Protein AF-A0A9P7DST4-F1 (afdb_monomer_lite)

Foldseek 3Di:
DDDDDPVPPDDDPPDDDPVRDDPPDDDDPQPQDDVVDDRLDDQWDQDPDDPDRIDGDVVSDDDDDDDDPVVVVPDPDDPDPPPDPVVVVVVVVVVD

Radius of gyration: 27.77 Å; chains: 1; bounding box: 70×27×78 Å

Sequence (96 aa):
MFFTAVCLSKASRRALTPKRGNKDFYKGTRQAFLPGGHRTGAPGKHVIRGASKYRLLDEKVRVFVAPSIEEIKKSEVCCIGVINSTFLTTFALLFS

pLDDT: mean 74.97, std 13.58, range [48.09, 91.25]

Organism: NCBI:txid116603

Structure (mmCIF, N/CA/C/O backbone):
data_AF-A0A9P7DST4-F1
#
_entry.id   AF-A0A9P7DST4-F1
#
loop_
_atom_site.group_PDB
_atom_site.id
_atom_site.type_symbol
_atom_site.label_atom_id
_atom_site.label_alt_id
_atom_site.label_comp_id
_atom_site.label_asym_id
_atom_site.label_entity_id
_atom_site.label_seq_id
_atom_site.pdbx_PDB_ins_code
_atom_site.Cartn_x
_atom_site.Cartn_y
_atom_site.Cartn_z
_atom_site.occupancy
_atom_site.B_iso_or_equiv
_atom_site.auth_seq_id
_atom_site.auth_comp_id
_atom_site.auth_asym_id
_atom_site.auth_atom_id
_atom_site.pdbx_PDB_model_num
ATOM 1 N N . MET A 1 1 ? 45.908 -3.732 11.371 1.00 52.72 1 MET A N 1
ATOM 2 C CA . MET A 1 1 ? 44.753 -4.342 10.671 1.00 52.72 1 MET A CA 1
ATOM 3 C C . MET A 1 1 ? 43.916 -5.074 11.703 1.00 52.72 1 MET A C 1
ATOM 5 O O . MET A 1 1 ? 44.466 -5.915 12.399 1.00 52.72 1 MET A O 1
ATOM 9 N N . PHE A 1 2 ? 42.637 -4.732 11.859 1.00 60.91 2 PHE A N 1
ATOM 10 C CA . PHE A 1 2 ? 41.752 -5.443 12.787 1.00 60.91 2 PHE A CA 1
ATOM 11 C C . PHE A 1 2 ? 41.215 -6.708 12.112 1.00 60.91 2 PHE A C 1
ATOM 13 O O . PHE A 1 2 ? 40.697 -6.642 10.997 1.00 60.91 2 PHE A O 1
ATOM 20 N N . PHE A 1 3 ? 41.369 -7.859 12.769 1.00 63.19 3 PHE A N 1
ATOM 21 C CA . PHE A 1 3 ? 40.851 -9.134 12.282 1.00 63.19 3 PHE A CA 1
ATOM 22 C C . PHE A 1 3 ? 39.323 -9.076 12.264 1.00 63.19 3 PHE A C 1
ATOM 24 O O . PHE A 1 3 ? 38.676 -8.996 13.307 1.00 63.19 3 PHE A O 1
ATOM 31 N N . THR A 1 4 ? 38.730 -9.102 11.072 1.00 69.50 4 THR A N 1
ATOM 32 C CA . THR A 1 4 ? 37.292 -9.332 10.952 1.00 69.50 4 THR A CA 1
ATOM 33 C C . THR A 1 4 ? 37.022 -10.764 11.404 1.00 69.50 4 THR A C 1
ATOM 35 O O . THR A 1 4 ? 37.669 -11.701 10.938 1.00 69.50 4 THR A O 1
ATOM 38 N N . ALA A 1 5 ? 36.102 -10.954 12.354 1.00 69.75 5 ALA A N 1
ATOM 39 C CA . ALA A 1 5 ? 35.695 -12.296 12.754 1.00 69.75 5 ALA A CA 1
ATOM 40 C C . ALA A 1 5 ? 35.260 -13.069 11.498 1.00 69.75 5 ALA A C 1
ATOM 42 O O . ALA A 1 5 ? 34.414 -12.579 10.747 1.00 69.75 5 ALA A O 1
ATOM 43 N N . VAL A 1 6 ? 35.822 -14.261 11.260 1.00 67.25 6 VAL A N 1
ATOM 44 C CA . VAL A 1 6 ? 35.599 -15.059 10.033 1.00 67.25 6 VAL A CA 1
ATOM 45 C C . VAL A 1 6 ? 34.103 -15.231 9.729 1.00 67.25 6 VAL A C 1
ATOM 47 O O . VAL A 1 6 ? 33.694 -15.194 8.569 1.00 67.25 6 VAL A O 1
ATOM 50 N N . CYS A 1 7 ? 33.261 -15.301 10.763 1.00 66.94 7 CYS A N 1
ATOM 51 C CA . CYS A 1 7 ? 31.802 -15.396 10.658 1.00 66.94 7 CYS A CA 1
ATOM 52 C C . CYS A 1 7 ? 31.113 -14.165 10.034 1.00 66.94 7 CYS A C 1
ATOM 54 O O . CYS A 1 7 ? 30.024 -14.299 9.481 1.00 66.94 7 CYS A O 1
ATOM 56 N N . LEU A 1 8 ? 31.723 -12.979 10.110 1.00 69.00 8 LEU A N 1
ATOM 57 C CA . LEU A 1 8 ? 31.215 -11.720 9.543 1.00 69.00 8 LEU A CA 1
ATOM 58 C C . LEU A 1 8 ? 31.867 -11.372 8.196 1.00 69.00 8 LEU A C 1
ATOM 60 O O . LEU A 1 8 ? 31.556 -10.340 7.610 1.00 69.00 8 LEU A O 1
ATOM 64 N N . SER A 1 9 ? 32.749 -12.235 7.683 1.00 77.56 9 SER A N 1
ATOM 65 C CA . SER A 1 9 ? 33.428 -12.035 6.395 1.00 77.56 9 SER A CA 1
ATOM 66 C C . SER A 1 9 ? 32.507 -12.203 5.178 1.00 77.56 9 SER A C 1
ATOM 68 O O . SER A 1 9 ? 32.892 -11.875 4.056 1.00 77.56 9 SER A O 1
ATOM 70 N N . LYS A 1 10 ? 31.298 -12.746 5.378 1.00 85.12 10 LYS A N 1
ATOM 71 C CA . LYS A 1 10 ? 30.332 -13.065 4.320 1.00 85.12 10 LYS A CA 1
ATOM 72 C C . LYS A 1 10 ? 29.002 -12.354 4.541 1.00 85.12 10 LYS A C 1
ATOM 74 O O . LYS A 1 10 ? 28.663 -11.930 5.643 1.00 85.12 10 LYS A O 1
ATOM 79 N N . ALA A 1 11 ? 28.221 -12.272 3.467 1.00 84.44 11 ALA A N 1
AT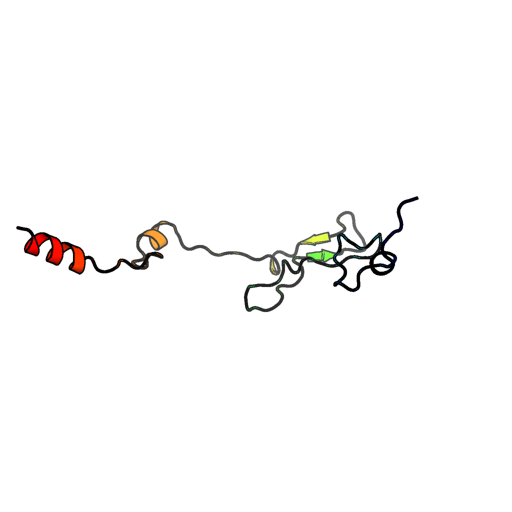OM 80 C CA . ALA A 1 11 ? 26.869 -11.741 3.518 1.00 84.44 11 ALA A CA 1
ATOM 81 C C . ALA A 1 11 ? 25.976 -12.567 4.462 1.00 84.44 11 ALA A C 1
ATOM 83 O O . ALA A 1 11 ? 26.050 -13.796 4.519 1.00 84.44 11 ALA A O 1
ATOM 84 N N . SER A 1 12 ? 25.104 -11.876 5.196 1.00 85.69 12 SER A N 1
ATOM 85 C CA . SER A 1 12 ? 24.154 -12.507 6.112 1.00 85.69 12 SER A CA 1
ATOM 86 C C . SER A 1 12 ? 23.175 -13.420 5.368 1.00 85.69 12 SER A C 1
ATOM 88 O O . SER A 1 12 ? 22.643 -13.047 4.327 1.00 85.69 12 SER A O 1
ATOM 90 N N . ARG A 1 13 ? 22.849 -14.574 5.966 1.00 86.12 13 ARG A N 1
ATOM 91 C CA . ARG A 1 13 ? 21.781 -15.477 5.491 1.00 86.12 13 ARG A CA 1
ATOM 92 C C . ARG A 1 13 ? 20.367 -15.042 5.903 1.00 86.12 13 ARG A C 1
ATOM 94 O O . ARG A 1 13 ? 19.400 -15.738 5.610 1.00 86.12 13 ARG A O 1
ATOM 101 N N . ARG A 1 14 ? 20.216 -13.914 6.609 1.00 86.75 14 ARG A N 1
ATOM 102 C CA . ARG A 1 14 ? 18.893 -13.346 6.925 1.00 86.75 14 ARG A CA 1
ATOM 103 C C . ARG A 1 14 ? 18.179 -12.933 5.637 1.00 86.75 14 ARG A C 1
ATOM 105 O O . ARG A 1 14 ? 18.822 -12.528 4.675 1.00 86.75 14 ARG A O 1
ATOM 112 N N . ALA A 1 15 ? 16.846 -12.958 5.653 1.00 86.62 15 ALA A N 1
ATOM 113 C CA . ALA A 1 15 ? 16.043 -12.576 4.496 1.00 86.62 15 ALA A CA 1
ATOM 114 C C . ALA A 1 15 ? 16.453 -11.199 3.939 1.00 86.62 15 ALA A C 1
ATOM 116 O O . ALA A 1 15 ? 16.557 -10.212 4.679 1.00 86.62 15 ALA A O 1
ATOM 117 N N . LEU A 1 16 ? 16.667 -11.143 2.623 1.00 87.38 16 LEU A N 1
ATOM 118 C CA . LEU A 1 16 ? 17.056 -9.920 1.935 1.00 87.38 16 LEU A CA 1
ATOM 119 C C . LEU A 1 16 ? 15.872 -8.941 1.902 1.00 87.38 16 LEU A C 1
ATOM 121 O O . LEU A 1 16 ? 14.763 -9.273 1.464 1.00 87.38 16 LEU A O 1
ATOM 125 N N . THR A 1 17 ? 16.105 -7.734 2.411 1.00 88.00 17 THR A N 1
ATOM 126 C CA . THR A 1 17 ? 15.144 -6.624 2.404 1.00 88.00 17 THR A CA 1
ATOM 127 C C . THR A 1 17 ? 15.506 -5.654 1.280 1.00 88.00 17 THR A C 1
ATOM 129 O O . THR A 1 17 ? 16.671 -5.603 0.886 1.00 88.00 17 THR A O 1
ATOM 132 N N . PRO A 1 18 ? 14.561 -4.851 0.757 1.00 86.50 18 PRO A N 1
ATOM 133 C CA . PRO A 1 18 ? 14.863 -3.890 -0.311 1.00 86.50 18 PRO A CA 1
ATOM 134 C C . PRO A 1 18 ? 15.934 -2.859 0.085 1.00 86.50 18 PRO A C 1
ATOM 136 O O . PRO A 1 18 ? 16.566 -2.275 -0.778 1.00 86.50 18 PRO A O 1
ATOM 139 N N . LYS A 1 19 ? 16.183 -2.659 1.387 1.00 87.38 19 LYS A N 1
ATOM 140 C CA . LYS A 1 19 ? 17.256 -1.793 1.905 1.00 87.38 19 LYS A CA 1
ATOM 141 C C . LYS A 1 19 ? 18.641 -2.454 1.928 1.00 87.38 19 LYS A C 1
ATOM 143 O O . LYS A 1 19 ? 19.612 -1.796 2.272 1.00 87.38 19 LYS A O 1
ATOM 148 N N . ARG A 1 20 ? 18.723 -3.753 1.629 1.00 87.44 20 ARG A N 1
ATOM 149 C CA . ARG A 1 20 ? 19.960 -4.549 1.617 1.00 87.44 20 ARG A CA 1
ATOM 150 C C . ARG A 1 20 ? 20.357 -5.027 0.214 1.00 87.44 20 ARG A C 1
ATOM 152 O O . ARG A 1 20 ? 21.441 -5.575 0.069 1.00 87.44 20 ARG A O 1
ATOM 159 N N . GLY A 1 21 ? 19.486 -4.878 -0.785 1.00 86.94 21 GLY A N 1
ATOM 160 C CA . GLY A 1 21 ? 19.804 -5.149 -2.190 1.00 86.94 21 GLY A CA 1
ATOM 161 C C . GLY A 1 21 ? 20.250 -3.884 -2.927 1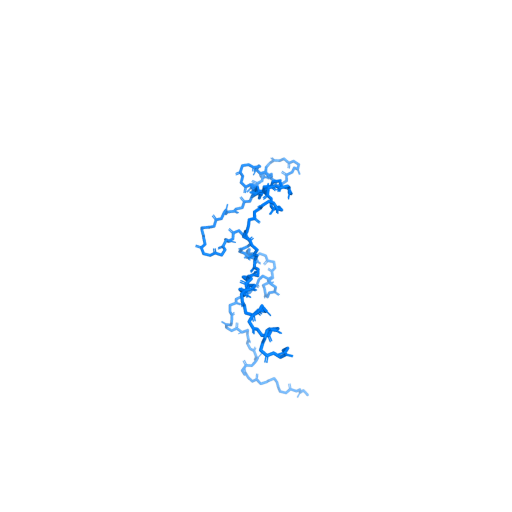.00 86.94 21 GLY A C 1
ATOM 162 O O . GLY A 1 21 ? 20.065 -2.778 -2.425 1.00 86.94 21 GLY A O 1
ATOM 163 N N . ASN A 1 22 ? 20.840 -4.054 -4.111 1.00 89.19 22 ASN A N 1
ATOM 164 C CA . ASN A 1 22 ? 21.250 -2.956 -4.991 1.00 89.19 22 ASN A CA 1
ATOM 165 C C . ASN A 1 22 ? 20.208 -2.733 -6.113 1.00 89.19 22 ASN A C 1
ATOM 167 O O . ASN A 1 22 ? 19.082 -3.231 -6.018 1.00 89.19 22 ASN A O 1
ATOM 171 N N . LYS A 1 23 ? 20.570 -1.995 -7.175 1.00 86.81 23 LYS A N 1
ATOM 172 C CA . LYS A 1 23 ? 19.771 -1.851 -8.402 1.00 86.81 23 LYS A CA 1
ATOM 173 C C . LYS A 1 23 ? 19.237 -3.218 -8.868 1.00 86.81 23 LYS A C 1
ATOM 175 O O . LYS A 1 23 ? 19.888 -4.241 -8.682 1.00 86.81 23 LYS A O 1
ATOM 180 N N . ASP A 1 24 ? 18.011 -3.212 -9.386 1.00 85.38 24 ASP A N 1
ATOM 181 C CA . ASP A 1 24 ? 17.261 -4.385 -9.866 1.00 85.38 24 ASP A CA 1
ATOM 182 C C . ASP A 1 24 ? 16.743 -5.342 -8.777 1.00 85.38 24 ASP A C 1
ATOM 184 O O . ASP A 1 24 ? 15.928 -6.222 -9.060 1.00 85.38 24 ASP A O 1
ATOM 188 N N . PHE A 1 25 ? 17.083 -5.116 -7.502 1.00 90.12 25 PHE A N 1
ATOM 189 C CA . PHE A 1 25 ? 16.427 -5.787 -6.382 1.00 90.12 25 PHE A CA 1
ATOM 190 C C . PHE A 1 25 ? 15.254 -4.956 -5.843 1.00 90.12 25 PHE A C 1
ATOM 192 O O . PHE A 1 25 ? 15.388 -4.175 -4.898 1.00 90.12 25 PHE A O 1
ATOM 199 N N . TYR A 1 26 ? 14.067 -5.152 -6.421 1.00 85.75 26 TYR A N 1
ATOM 200 C CA . TYR A 1 26 ? 12.834 -4.533 -5.932 1.00 85.75 26 TYR A CA 1
ATOM 201 C C . TYR A 1 26 ? 11.938 -5.545 -5.211 1.00 85.75 26 TYR A C 1
ATOM 203 O O . TYR A 1 26 ? 11.529 -6.562 -5.769 1.00 85.75 26 TYR A O 1
ATOM 211 N N . LYS A 1 27 ? 11.577 -5.242 -3.960 1.00 85.94 27 LYS A N 1
ATOM 212 C CA . LYS A 1 27 ? 10.615 -6.025 -3.175 1.00 85.94 27 LYS A CA 1
ATOM 213 C C . LYS A 1 27 ? 9.631 -5.093 -2.480 1.00 85.94 27 LYS A C 1
ATOM 215 O O . LYS A 1 27 ? 10.033 -4.236 -1.698 1.00 85.94 27 LYS A O 1
ATOM 220 N N . GLY A 1 28 ? 8.339 -5.293 -2.736 1.00 82.62 28 GLY A N 1
ATOM 221 C CA . GLY A 1 28 ? 7.271 -4.506 -2.119 1.00 82.62 28 GLY A CA 1
ATOM 222 C C . GLY A 1 28 ? 7.133 -4.747 -0.610 1.00 82.62 28 GLY A C 1
ATOM 223 O O . GLY A 1 28 ? 7.413 -5.835 -0.103 1.00 82.62 28 GLY A O 1
ATOM 224 N N . THR A 1 29 ? 6.634 -3.742 0.108 1.00 79.56 29 THR A N 1
ATOM 225 C CA . THR A 1 29 ? 6.498 -3.703 1.579 1.00 79.56 29 THR A CA 1
ATOM 226 C C . THR A 1 29 ? 5.261 -4.418 2.122 1.00 79.56 29 THR A C 1
ATOM 228 O O . THR A 1 29 ? 4.954 -4.296 3.300 1.00 79.56 29 THR A O 1
ATOM 231 N N . ARG A 1 30 ? 4.531 -5.172 1.289 1.00 71.81 30 ARG A N 1
ATOM 232 C CA . ARG A 1 30 ? 3.265 -5.826 1.674 1.00 71.81 30 ARG A CA 1
ATOM 233 C C . ARG A 1 30 ? 2.187 -4.853 2.197 1.00 71.81 30 ARG A C 1
ATOM 235 O O . ARG A 1 30 ? 1.235 -5.305 2.814 1.00 71.81 30 ARG A O 1
ATOM 242 N N . GLN A 1 31 ? 2.256 -3.560 1.870 1.00 65.62 31 GLN A N 1
ATOM 243 C CA . GLN A 1 31 ? 1.250 -2.557 2.268 1.00 65.62 31 GLN A CA 1
ATOM 244 C C . GLN A 1 31 ? -0.184 -2.907 1.812 1.00 65.62 31 GLN A C 1
ATOM 246 O O . GLN A 1 31 ? -1.161 -2.493 2.423 1.00 65.62 31 GLN A O 1
ATOM 251 N N . ALA A 1 32 ? -0.315 -3.731 0.770 1.00 64.00 32 ALA A N 1
ATOM 252 C CA . ALA A 1 32 ? -1.590 -4.244 0.274 1.00 64.00 32 ALA A CA 1
ATOM 253 C C . ALA A 1 32 ? -2.155 -5.450 1.058 1.00 64.00 32 ALA A C 1
ATOM 255 O O . ALA A 1 32 ? -3.132 -6.050 0.611 1.00 64.00 32 ALA A O 1
ATOM 256 N N . PHE A 1 33 ? -1.567 -5.844 2.191 1.00 65.31 33 PHE A N 1
ATOM 257 C CA . PHE A 1 33 ? -2.142 -6.860 3.077 1.00 65.31 33 PHE A CA 1
ATOM 258 C C . PHE A 1 33 ? -3.049 -6.208 4.123 1.00 65.31 33 PHE A C 1
ATOM 260 O O . PHE A 1 33 ? -2.750 -5.131 4.632 1.00 65.31 33 PHE A O 1
ATOM 267 N N . LEU A 1 34 ? -4.176 -6.853 4.407 1.00 66.50 34 LEU A N 1
ATOM 268 C CA . LEU A 1 34 ? -5.023 -6.549 5.559 1.00 66.50 34 LEU A CA 1
ATOM 269 C C . LEU A 1 34 ? -4.642 -7.499 6.705 1.00 66.50 34 LEU A C 1
ATOM 271 O O . LEU A 1 34 ? -4.227 -8.630 6.423 1.00 66.50 34 LEU A O 1
ATOM 275 N N . PRO A 1 35 ? -4.765 -7.081 7.978 1.00 64.75 35 PRO A N 1
ATOM 276 C CA . PRO A 1 35 ? -4.616 -8.005 9.097 1.00 64.75 35 PRO A CA 1
ATOM 277 C C . PRO A 1 35 ? -5.655 -9.129 8.951 1.00 64.75 35 PRO A C 1
ATOM 279 O O . PRO A 1 35 ? -6.852 -8.869 8.915 1.00 64.75 35 PRO A O 1
ATOM 282 N N . GLY A 1 36 ? -5.184 -10.368 8.772 1.00 67.56 36 GLY 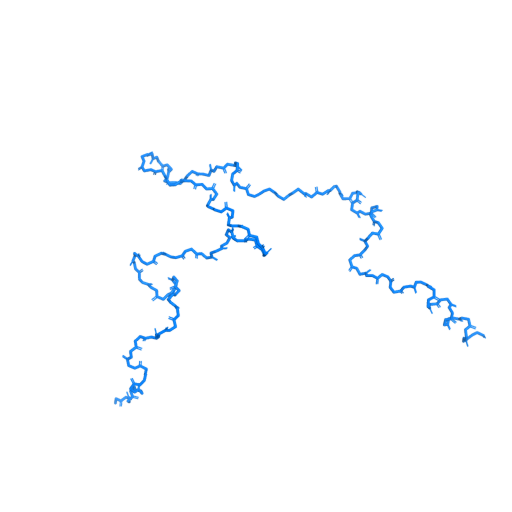A N 1
ATOM 283 C CA . GLY A 1 36 ? -6.028 -11.557 8.583 1.00 67.56 36 GLY A CA 1
ATOM 284 C C . GLY A 1 36 ? -6.618 -11.774 7.179 1.00 67.56 36 GLY A C 1
ATOM 285 O O . GLY A 1 36 ? -7.392 -12.709 7.012 1.00 67.56 36 GLY A O 1
ATOM 286 N N . GLY A 1 37 ? -6.280 -10.957 6.170 1.00 63.12 37 GLY A N 1
ATOM 287 C CA . GLY A 1 37 ? -7.017 -10.929 4.894 1.00 63.12 37 GLY A CA 1
ATOM 288 C C . GLY A 1 37 ? -6.209 -11.122 3.604 1.00 63.12 37 GLY A C 1
ATOM 289 O O . GLY A 1 37 ? -4.976 -11.195 3.586 1.00 63.12 37 GLY A O 1
ATOM 290 N N . HIS A 1 38 ? -6.945 -11.159 2.487 1.00 58.91 38 HIS A N 1
ATOM 291 C CA . HIS A 1 38 ? -6.411 -11.278 1.129 1.00 58.91 38 HIS A CA 1
ATOM 292 C C . HIS A 1 38 ? -5.613 -10.039 0.693 1.00 58.91 38 HIS A C 1
ATOM 294 O O . HIS A 1 38 ? -5.831 -8.914 1.149 1.00 58.91 38 HIS A O 1
ATOM 300 N N . ARG A 1 39 ? -4.672 -10.241 -0.238 1.00 64.69 39 ARG A N 1
ATOM 301 C CA . ARG A 1 39 ? -3.908 -9.147 -0.853 1.00 64.69 39 ARG A CA 1
ATOM 302 C C . ARG A 1 39 ? -4.865 -8.295 -1.683 1.00 64.69 39 ARG A C 1
ATOM 304 O O . ARG A 1 39 ? -5.360 -8.769 -2.696 1.00 64.69 39 ARG A O 1
ATOM 311 N N . THR A 1 40 ? -5.041 -7.024 -1.328 1.00 65.19 40 THR A N 1
ATOM 312 C CA . THR A 1 40 ? -5.819 -6.064 -2.142 1.00 65.19 40 THR A CA 1
ATOM 313 C C . THR A 1 40 ? -5.124 -5.742 -3.476 1.00 65.19 40 THR A C 1
ATOM 315 O O . THR A 1 40 ? -5.706 -5.137 -4.364 1.00 65.19 40 THR A O 1
ATOM 318 N N . GLY A 1 41 ? -3.878 -6.196 -3.655 1.00 74.56 41 GLY A N 1
ATOM 319 C CA . GLY A 1 41 ? -3.107 -5.981 -4.876 1.00 74.56 41 GLY A CA 1
ATOM 320 C C . GLY A 1 41 ? -2.609 -4.540 -5.010 1.00 74.56 41 GLY A C 1
ATOM 321 O O . GLY A 1 41 ? -2.681 -3.749 -4.073 1.00 74.56 41 GLY A O 1
ATOM 322 N N . ALA A 1 42 ? -2.022 -4.216 -6.161 1.00 83.06 42 ALA A N 1
ATOM 323 C CA . ALA A 1 42 ? -1.574 -2.858 -6.453 1.00 83.06 42 ALA A CA 1
ATOM 324 C C . ALA A 1 42 ? -2.772 -1.964 -6.850 1.00 83.06 42 ALA A C 1
ATOM 326 O O . ALA A 1 42 ? -3.633 -2.432 -7.600 1.00 83.06 42 ALA A O 1
ATOM 327 N N . PRO A 1 43 ? -2.803 -0.683 -6.432 1.00 86.12 43 PRO A N 1
ATOM 328 C CA . PRO A 1 43 ? -3.912 0.245 -6.702 1.00 86.12 43 PRO A CA 1
ATOM 329 C C . PRO A 1 43 ? -3.967 0.735 -8.159 1.00 86.12 43 PRO A C 1
ATOM 331 O O . PRO A 1 43 ? -4.805 1.549 -8.525 1.00 86.12 43 PRO A O 1
ATOM 334 N N . GLY A 1 44 ? -3.050 0.283 -9.009 1.00 88.12 44 GLY A N 1
ATOM 335 C CA . GLY A 1 44 ? -2.907 0.779 -10.366 1.00 88.12 44 GLY A CA 1
ATOM 336 C C . GLY A 1 44 ? -2.098 -0.151 -11.256 1.00 88.12 44 GLY A C 1
ATOM 337 O O . GLY A 1 44 ? -1.693 -1.250 -10.856 1.00 88.12 44 GLY A O 1
ATOM 338 N N . LYS A 1 45 ? -1.861 0.300 -12.486 1.00 89.25 45 LYS A N 1
ATOM 339 C CA . LYS A 1 45 ? -1.103 -0.434 -13.506 1.00 89.25 45 LYS A CA 1
ATOM 340 C C . LYS A 1 45 ? 0.037 0.423 -14.045 1.00 89.25 45 LYS A C 1
ATOM 342 O O . LYS A 1 45 ? -0.107 1.630 -14.234 1.00 89.25 45 LYS A O 1
ATOM 347 N N . HIS A 1 46 ? 1.165 -0.226 -14.315 1.00 89.94 46 HIS A N 1
ATOM 348 C CA . HIS A 1 46 ? 2.267 0.397 -15.037 1.00 89.94 46 HIS A CA 1
ATOM 349 C C . HIS A 1 46 ? 1.884 0.556 -16.512 1.00 89.94 46 HIS A C 1
ATOM 351 O O . HIS A 1 46 ? 1.377 -0.381 -17.130 1.00 89.94 46 HIS A O 1
ATOM 357 N N . VAL A 1 47 ? 2.105 1.746 -17.061 1.00 91.25 47 VAL A N 1
ATOM 358 C CA . VAL A 1 47 ? 1.771 2.094 -18.441 1.00 91.25 47 VAL A CA 1
ATOM 359 C C . VAL A 1 47 ? 3.066 2.197 -19.237 1.00 91.25 47 VAL A C 1
ATOM 361 O O . VAL A 1 47 ? 3.922 3.036 -18.962 1.00 91.25 47 VAL A O 1
ATOM 364 N N . ILE A 1 48 ? 3.197 1.330 -20.241 1.00 86.81 48 ILE A N 1
ATOM 365 C CA . ILE A 1 48 ? 4.417 1.197 -21.048 1.00 86.81 48 ILE A CA 1
ATOM 366 C C . ILE A 1 48 ? 4.570 2.397 -21.999 1.00 86.81 48 ILE A C 1
ATOM 368 O O . ILE A 1 48 ? 5.666 2.936 -22.168 1.00 86.81 48 ILE A O 1
ATOM 372 N N . ARG A 1 49 ? 3.461 2.858 -22.593 1.00 83.81 49 ARG A N 1
ATOM 373 C CA . ARG A 1 49 ? 3.423 3.934 -23.596 1.00 83.81 49 ARG A CA 1
ATOM 374 C C . ARG A 1 49 ? 2.555 5.095 -23.106 1.00 83.81 49 ARG A C 1
ATOM 376 O O . ARG A 1 49 ? 1.391 4.888 -22.786 1.00 83.81 49 ARG A O 1
ATOM 383 N N . GLY A 1 50 ? 3.127 6.297 -23.040 1.00 78.75 50 GLY A N 1
ATOM 384 C CA . GLY A 1 50 ? 2.473 7.507 -22.525 1.00 78.75 50 GLY A CA 1
ATOM 385 C C . GLY A 1 50 ? 3.377 8.343 -21.613 1.00 78.75 50 GLY A C 1
ATOM 386 O O . GLY A 1 50 ? 4.472 7.901 -21.238 1.00 78.75 50 GLY A O 1
ATOM 387 N N . ALA A 1 51 ? 2.903 9.549 -21.278 1.00 76.25 51 ALA A N 1
ATOM 388 C CA . ALA A 1 51 ? 3.588 10.497 -20.394 1.00 76.25 51 ALA A CA 1
ATOM 389 C C . ALA A 1 51 ? 3.528 10.063 -18.918 1.00 76.25 51 ALA A C 1
ATOM 391 O O . ALA A 1 51 ? 4.526 10.143 -18.207 1.00 76.25 51 ALA A O 1
ATOM 392 N N . SER A 1 52 ? 2.392 9.521 -18.466 1.00 78.50 52 SER A N 1
ATOM 393 C CA . SER A 1 52 ? 2.261 8.930 -17.133 1.00 78.50 52 SER A CA 1
ATOM 394 C C . SER A 1 52 ? 2.633 7.445 -17.163 1.00 78.50 52 SER A C 1
ATOM 396 O O . SER A 1 52 ? 1.998 6.636 -17.834 1.00 78.50 52 SER A O 1
ATOM 398 N N . LYS A 1 53 ? 3.688 7.070 -16.430 1.00 85.56 53 LYS A N 1
ATOM 399 C CA . LYS A 1 53 ? 4.197 5.685 -16.369 1.00 85.56 53 LYS A CA 1
ATOM 400 C C . LYS A 1 53 ? 3.425 4.789 -15.402 1.00 85.56 53 LYS A C 1
ATOM 402 O O . LYS A 1 53 ? 3.574 3.572 -15.437 1.00 85.56 53 LYS A O 1
ATOM 407 N N . TYR A 1 54 ? 2.593 5.355 -14.537 1.00 89.44 54 TYR A N 1
ATOM 408 C CA . TYR A 1 54 ? 1.724 4.597 -13.645 1.00 89.44 54 TYR A CA 1
ATOM 409 C C . TYR A 1 54 ? 0.349 5.251 -13.603 1.00 89.44 54 TYR A C 1
ATOM 411 O O . TYR A 1 54 ? 0.252 6.467 -13.448 1.00 89.44 54 TYR A O 1
ATOM 419 N N . ARG A 1 55 ? -0.702 4.447 -13.761 1.00 89.62 55 ARG A N 1
ATOM 420 C CA . ARG A 1 55 ? -2.093 4.902 -13.719 1.00 89.62 55 ARG A CA 1
ATOM 421 C C . ARG A 1 55 ? -2.785 4.281 -12.516 1.00 89.62 55 ARG A C 1
ATOM 423 O O . ARG A 1 55 ? -2.795 3.054 -12.388 1.00 89.62 55 ARG A O 1
ATOM 430 N N . LEU A 1 56 ? -3.359 5.128 -11.668 1.00 88.56 56 LEU A N 1
ATOM 431 C CA . LEU A 1 56 ? -4.222 4.707 -10.569 1.00 88.56 56 LEU A CA 1
ATOM 432 C C . LEU A 1 56 ? -5.578 4.257 -11.120 1.00 88.56 56 LEU A C 1
ATOM 434 O O . LEU A 1 56 ? -6.066 4.810 -12.103 1.00 88.56 56 LEU A O 1
ATOM 438 N N . LEU A 1 57 ? -6.131 3.206 -10.524 1.00 87.94 57 LEU A N 1
ATOM 439 C CA . LEU A 1 57 ? -7.454 2.684 -10.840 1.00 87.94 57 LEU A CA 1
ATOM 440 C C . LEU A 1 57 ? -8.306 2.839 -9.587 1.00 87.94 57 LEU A C 1
ATOM 442 O O . LEU A 1 57 ? -8.089 2.101 -8.626 1.00 87.94 57 LEU A O 1
ATOM 446 N N . ASP A 1 58 ? -9.255 3.770 -9.604 1.00 85.69 58 ASP A N 1
ATOM 447 C CA . ASP A 1 58 ? -10.054 4.118 -8.421 1.00 85.69 58 ASP A CA 1
ATOM 448 C C . ASP A 1 58 ? -10.810 2.911 -7.849 1.00 85.69 58 ASP A C 1
ATOM 450 O O . ASP A 1 58 ? -10.887 2.744 -6.638 1.00 85.69 58 ASP A O 1
ATOM 454 N N . GLU A 1 59 ? -11.221 1.975 -8.708 1.00 85.38 59 GLU A N 1
ATOM 455 C CA . GLU A 1 59 ? -11.842 0.695 -8.328 1.00 85.38 59 GLU A CA 1
ATOM 456 C C . GLU A 1 59 ? -10.971 -0.182 -7.412 1.00 85.38 59 GLU A C 1
ATOM 458 O O . GLU A 1 59 ? -11.476 -1.034 -6.685 1.00 85.38 59 GLU A O 1
ATOM 463 N N . LYS A 1 60 ? -9.643 -0.023 -7.471 1.00 81.81 60 LYS A N 1
ATOM 464 C CA . LYS A 1 60 ? -8.681 -0.796 -6.668 1.00 81.81 60 LYS A CA 1
ATOM 465 C C . LYS A 1 60 ? -8.155 -0.016 -5.472 1.00 81.81 60 LYS A C 1
ATOM 467 O O . LYS A 1 60 ? -7.403 -0.572 -4.663 1.00 81.81 60 LYS A O 1
ATOM 472 N N . VAL A 1 61 ? -8.493 1.267 -5.378 1.00 83.19 61 VAL A N 1
ATOM 473 C CA . VAL A 1 61 ? -8.129 2.100 -4.239 1.00 83.19 61 VAL A CA 1
ATOM 474 C C . VAL A 1 61 ? -9.063 1.758 -3.086 1.00 83.19 61 VAL A C 1
ATOM 476 O O . VAL A 1 61 ? -10.264 1.568 -3.249 1.00 83.19 61 VAL A O 1
ATOM 479 N N . ARG A 1 62 ? -8.493 1.630 -1.888 1.00 80.44 62 ARG A N 1
ATOM 480 C CA . ARG A 1 62 ? -9.275 1.332 -0.691 1.00 80.44 62 ARG A CA 1
ATOM 481 C C . ARG A 1 62 ? -10.053 2.573 -0.280 1.00 80.44 62 ARG A C 1
ATOM 483 O O . ARG A 1 62 ? -9.452 3.626 -0.084 1.00 80.44 62 ARG A O 1
ATOM 490 N 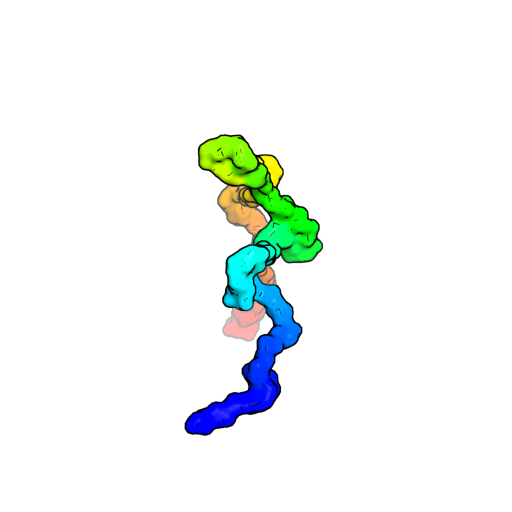N . VAL A 1 63 ? -11.353 2.404 -0.080 1.00 84.38 63 VAL A N 1
ATOM 491 C CA . VAL A 1 63 ? -12.228 3.426 0.491 1.00 84.38 63 VAL A CA 1
ATOM 492 C C . VAL A 1 63 ? -12.642 2.966 1.879 1.00 84.38 63 VAL A C 1
ATOM 494 O O . VAL A 1 63 ? -13.151 1.859 2.051 1.00 84.38 63 VAL A O 1
ATOM 497 N N . PHE A 1 64 ? -12.387 3.807 2.876 1.00 85.00 64 PHE A N 1
ATOM 498 C CA . PHE A 1 64 ? -12.864 3.590 4.234 1.00 85.00 64 PHE A CA 1
ATOM 499 C C . PHE A 1 64 ? -14.149 4.387 4.408 1.00 85.00 64 PHE A C 1
ATOM 501 O O . PHE A 1 64 ? -14.125 5.615 4.378 1.00 85.00 64 PHE A O 1
ATOM 508 N N . VAL A 1 65 ? -15.267 3.679 4.547 1.00 89.50 65 VAL A N 1
ATOM 509 C CA . VAL A 1 65 ? -16.569 4.298 4.796 1.00 89.50 65 VAL A CA 1
ATOM 510 C C . VAL A 1 65 ? -16.729 4.437 6.300 1.00 89.50 65 VAL A C 1
ATOM 512 O O . VAL A 1 65 ? -16.793 3.437 7.015 1.00 89.50 65 VAL A O 1
ATOM 515 N N . ALA A 1 66 ? -16.747 5.678 6.773 1.00 90.81 66 ALA A N 1
ATOM 516 C CA . ALA A 1 66 ? -17.043 5.993 8.160 1.00 90.81 66 ALA A CA 1
ATOM 517 C C . ALA A 1 66 ? -18.513 6.433 8.284 1.00 90.81 66 ALA A C 1
ATOM 519 O O . ALA A 1 66 ? -18.984 7.171 7.413 1.00 90.81 66 ALA A O 1
ATOM 520 N N . PRO A 1 67 ? -19.232 6.000 9.336 1.00 89.38 67 PRO A N 1
ATOM 521 C CA . PRO A 1 67 ? -20.559 6.523 9.649 1.00 89.38 67 PRO A CA 1
ATOM 522 C C . PRO A 1 67 ? -20.487 7.997 10.069 1.00 89.38 67 PRO A C 1
ATOM 524 O O . PRO A 1 67 ? -19.407 8.534 10.344 1.00 89.38 67 PRO A O 1
ATOM 527 N N . SER A 1 68 ? -21.639 8.665 10.117 1.00 90.88 68 SER A N 1
ATOM 528 C CA . SER A 1 68 ? -21.691 10.075 10.508 1.00 90.88 68 SER A CA 1
ATOM 529 C C . SER A 1 68 ? -21.309 10.264 11.982 1.00 90.88 68 SER A C 1
ATOM 531 O O . SER A 1 68 ? -21.481 9.378 12.820 1.00 90.88 68 SER A O 1
ATOM 533 N N . ILE A 1 69 ? -20.800 11.451 12.327 1.00 86.50 69 ILE A N 1
ATOM 534 C CA . ILE A 1 69 ? -20.369 11.757 13.702 1.00 86.50 69 ILE A CA 1
ATOM 535 C C . ILE A 1 69 ? -21.539 11.634 14.693 1.00 86.50 69 ILE A C 1
ATOM 537 O O . ILE A 1 69 ? -21.340 11.222 15.834 1.00 86.50 69 ILE A O 1
ATOM 541 N N . GLU A 1 70 ? -22.753 11.980 14.270 1.00 87.25 70 GLU A N 1
ATOM 542 C CA . GLU A 1 70 ? -23.960 11.910 15.099 1.00 87.25 70 GLU A CA 1
ATOM 543 C C . GLU A 1 70 ? -24.347 10.463 15.422 1.00 87.25 70 GLU A C 1
ATOM 545 O O . GLU A 1 70 ? -24.609 10.143 16.581 1.00 87.25 70 GLU A O 1
ATOM 550 N N . GLU A 1 71 ? -24.296 9.570 14.430 1.00 84.31 71 GLU A N 1
ATOM 551 C CA . GLU A 1 71 ? -24.527 8.131 14.614 1.00 84.31 71 GLU A CA 1
ATOM 552 C C . GLU A 1 71 ? -23.473 7.500 15.526 1.00 84.31 71 GLU A C 1
ATOM 554 O O . GLU A 1 71 ? -23.812 6.698 16.398 1.00 84.31 71 GLU A O 1
ATOM 559 N N . ILE A 1 72 ? -22.207 7.908 15.384 1.00 82.94 72 ILE A N 1
ATOM 560 C CA . ILE A 1 72 ? -21.119 7.459 16.263 1.00 82.94 72 ILE A CA 1
ATOM 561 C C . ILE A 1 72 ? -21.395 7.882 17.712 1.00 82.94 72 ILE A C 1
ATOM 563 O O . ILE A 1 72 ? -21.269 7.065 18.620 1.00 82.94 72 ILE A O 1
ATOM 567 N N . LYS A 1 73 ? -21.806 9.136 17.946 1.00 82.88 73 LYS A N 1
ATOM 568 C CA . LYS A 1 73 ? -22.107 9.646 19.297 1.00 82.88 73 LYS A CA 1
ATOM 569 C C . LYS A 1 73 ? -23.365 9.037 19.912 1.00 82.88 73 LYS A C 1
ATOM 571 O O . LYS A 1 73 ? -23.435 8.922 21.131 1.00 82.88 73 LYS A O 1
ATOM 576 N N . LYS A 1 74 ? -24.354 8.680 19.089 1.00 83.56 74 LYS A N 1
ATOM 577 C CA . LYS A 1 74 ? -25.578 8.000 19.534 1.00 83.56 74 LYS A CA 1
ATOM 578 C C . LYS A 1 74 ? -25.327 6.530 19.873 1.00 83.56 74 LYS A C 1
ATOM 580 O O . LYS A 1 74 ? -26.098 5.949 20.629 1.00 83.56 74 LYS A O 1
ATOM 585 N N . SER A 1 75 ? -24.288 5.921 19.303 1.00 79.44 75 SER A N 1
ATOM 586 C CA . SER A 1 75 ? -23.981 4.521 19.571 1.00 79.44 75 SER A CA 1
ATOM 587 C C . SER A 1 75 ? -23.670 4.304 21.058 1.00 79.44 75 SER A C 1
ATOM 589 O O . SER A 1 75 ? -22.836 4.982 21.649 1.00 79.44 75 SER A O 1
ATOM 591 N N . GLU A 1 76 ? -24.361 3.343 21.670 1.00 74.50 76 GLU A N 1
ATOM 592 C CA . GLU A 1 76 ? -24.205 2.990 23.091 1.00 74.50 76 GLU A CA 1
ATOM 593 C C . GLU A 1 76 ? -22.908 2.204 23.357 1.00 74.50 76 GLU A C 1
ATOM 595 O O . GLU A 1 76 ? -22.539 1.924 24.498 1.00 74.50 76 GLU A O 1
ATOM 600 N N . VAL A 1 77 ? -22.197 1.836 22.288 1.00 74.88 77 VAL A N 1
ATOM 601 C CA . VAL A 1 77 ? -21.000 1.006 22.336 1.00 74.88 77 VAL A CA 1
ATOM 602 C C . VAL A 1 77 ? -19.776 1.900 22.511 1.00 74.88 77 VAL A C 1
ATOM 604 O O . VAL A 1 77 ? -19.186 2.389 21.550 1.00 74.88 77 VAL A O 1
ATOM 607 N N . CYS A 1 78 ? -19.372 2.106 23.760 1.00 56.81 78 CYS A N 1
ATOM 608 C CA . CYS A 1 78 ? -18.101 2.747 24.076 1.00 56.81 78 CYS A CA 1
ATOM 609 C C . CYS A 1 78 ? -16.957 1.719 24.011 1.00 56.81 78 CYS A C 1
ATOM 611 O O . CYS A 1 78 ? -17.068 0.620 24.553 1.00 56.81 78 CYS A O 1
ATOM 613 N N . CYS A 1 79 ? -15.829 2.078 23.386 1.00 62.84 79 CYS A N 1
ATOM 614 C CA . CYS A 1 79 ? -14.634 1.223 23.282 1.00 62.84 79 CYS A CA 1
ATOM 615 C C . CYS A 1 79 ? -14.056 0.816 24.648 1.00 62.84 79 CYS A C 1
ATOM 617 O O . CYS A 1 79 ? -13.323 -0.166 24.755 1.00 62.84 79 CYS A O 1
ATOM 619 N N . ILE A 1 80 ? -14.362 1.593 25.685 1.00 67.62 80 ILE A N 1
ATOM 620 C CA . ILE A 1 80 ? -14.033 1.299 27.071 1.00 67.62 80 ILE A CA 1
ATOM 621 C C . ILE A 1 80 ? -15.322 0.768 27.683 1.00 67.62 80 ILE A C 1
ATOM 623 O O . ILE A 1 80 ? -16.268 1.529 27.888 1.00 67.62 80 ILE A O 1
ATOM 627 N N . GLY A 1 81 ? -15.369 -0.542 27.934 1.00 55.50 81 GLY A N 1
ATOM 628 C CA . GLY A 1 81 ? -16.477 -1.147 28.659 1.00 55.50 81 GLY A CA 1
ATOM 629 C C . GLY A 1 81 ? -16.663 -0.396 29.970 1.00 55.50 81 GLY A C 1
ATOM 630 O O . GLY A 1 81 ? -15.753 -0.360 30.800 1.00 55.50 81 GLY A O 1
ATOM 631 N N . VAL A 1 82 ? -17.818 0.248 30.134 1.00 54.69 82 VAL A N 1
ATOM 632 C CA . VAL A 1 82 ? -18.200 0.835 31.412 1.00 54.69 82 VAL A CA 1
ATOM 633 C C . VAL A 1 82 ? -18.313 -0.339 32.371 1.00 54.69 82 VAL A C 1
ATOM 635 O O . VAL A 1 82 ? -19.252 -1.129 32.296 1.00 54.69 82 VAL A O 1
ATOM 638 N N . ILE A 1 83 ? -17.312 -0.493 33.236 1.00 53.56 83 ILE A N 1
ATOM 639 C CA . ILE A 1 83 ? -17.387 -1.366 34.400 1.00 53.56 83 ILE A CA 1
ATOM 640 C C . ILE A 1 83 ? -18.470 -0.743 35.281 1.00 53.56 83 ILE A C 1
ATOM 642 O O . ILE A 1 83 ? -18.208 0.178 36.042 1.00 53.56 83 ILE A O 1
ATOM 646 N N . ASN A 1 84 ? -19.704 -1.182 35.041 1.00 48.09 84 ASN A N 1
ATOM 647 C CA . ASN A 1 84 ? -20.900 -1.065 35.858 1.00 48.09 84 ASN A CA 1
ATOM 648 C C . ASN A 1 84 ? -20.967 0.155 36.794 1.00 48.09 84 ASN A C 1
ATOM 650 O O . ASN A 1 84 ? -20.424 0.159 37.900 1.00 48.09 84 ASN A O 1
ATOM 654 N N . SER A 1 85 ? -21.799 1.124 36.410 1.00 50.59 85 SER A N 1
ATOM 655 C CA . SER A 1 85 ? -22.291 2.207 37.272 1.00 50.59 85 SER A CA 1
ATOM 656 C C . SER A 1 85 ? -22.965 1.725 38.570 1.00 50.59 85 SER A C 1
ATOM 658 O O . SER A 1 85 ? -23.196 2.531 39.465 1.00 50.59 85 SER A O 1
ATOM 660 N N . THR A 1 86 ? -23.235 0.423 38.721 1.00 51.03 86 THR A N 1
ATOM 661 C CA . THR A 1 86 ? -23.782 -0.183 39.944 1.00 51.03 86 THR A CA 1
ATOM 662 C C . THR A 1 86 ? -22.744 -0.423 41.046 1.00 51.03 86 THR A C 1
ATOM 664 O O . THR A 1 86 ? -23.133 -0.550 42.206 1.00 51.03 86 THR A O 1
ATOM 667 N N . PHE A 1 87 ? -21.438 -0.451 40.736 1.00 49.88 87 PHE A N 1
ATOM 668 C CA . PHE A 1 87 ? -20.379 -0.608 41.751 1.00 49.88 87 PHE A CA 1
ATOM 669 C C . PHE A 1 87 ? -20.089 0.696 42.513 1.00 49.88 87 PHE A C 1
ATOM 671 O O . PHE A 1 87 ? -19.703 0.666 43.678 1.00 49.88 87 PHE A O 1
ATOM 678 N N . LEU A 1 88 ? -20.307 1.851 41.876 1.00 52.06 88 LEU A N 1
ATOM 679 C CA . LEU A 1 88 ? -20.100 3.166 42.493 1.00 52.06 88 LEU A CA 1
ATOM 680 C C . LEU A 1 88 ? -21.221 3.538 43.474 1.00 52.06 88 LEU A C 1
ATOM 682 O O . LEU A 1 88 ? -20.952 4.152 44.503 1.00 52.06 88 LEU A O 1
ATOM 686 N N . THR A 1 89 ? -22.464 3.123 43.210 1.00 53.50 89 THR A N 1
ATOM 687 C CA . THR A 1 89 ? -23.599 3.407 44.104 1.00 53.50 89 THR A CA 1
ATOM 688 C C . THR A 1 89 ? -23.581 2.561 45.375 1.00 53.50 89 THR A C 1
ATOM 690 O O . THR A 1 89 ? -23.954 3.051 46.437 1.00 53.50 89 THR A O 1
ATOM 693 N N . THR A 1 90 ? -23.118 1.309 45.308 1.00 53.03 90 THR A N 1
ATOM 694 C CA . THR A 1 90 ? -23.005 0.440 46.493 1.00 53.03 90 THR A CA 1
ATOM 695 C C . THR A 1 90 ? -21.821 0.811 47.381 1.00 53.03 90 THR A C 1
ATOM 697 O O . THR A 1 90 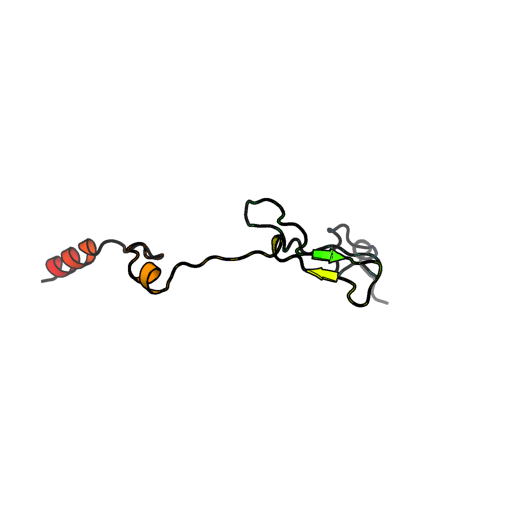? -21.947 0.734 48.599 1.00 53.03 90 THR A O 1
ATOM 700 N N . PHE A 1 91 ? -20.706 1.289 46.816 1.00 53.25 91 PHE A N 1
ATOM 701 C CA . PHE A 1 91 ? -19.565 1.751 47.617 1.00 53.25 91 PHE A CA 1
ATOM 702 C C . PHE A 1 91 ? -19.847 3.085 48.332 1.00 53.25 91 PHE A C 1
ATOM 704 O O . PHE A 1 91 ? -19.408 3.274 49.461 1.00 53.25 91 PHE A O 1
ATOM 711 N N . ALA A 1 92 ? -20.629 3.987 47.725 1.00 55.62 92 ALA A N 1
ATOM 712 C CA . ALA A 1 92 ? -21.021 5.252 48.354 1.00 55.62 92 ALA A CA 1
ATOM 713 C C . ALA A 1 92 ? -21.999 5.077 49.536 1.00 55.62 92 ALA A C 1
ATOM 715 O O . ALA A 1 92 ? -21.956 5.860 50.477 1.00 55.62 92 ALA A O 1
ATOM 716 N N . LEU A 1 93 ? -22.851 4.045 49.516 1.00 54.38 93 LEU A N 1
ATOM 717 C CA . LEU A 1 93 ? -23.800 3.756 50.602 1.00 54.38 93 LEU A CA 1
ATOM 718 C C . LEU A 1 93 ? -23.179 2.987 51.777 1.00 54.38 93 LEU A C 1
ATOM 720 O O . LEU A 1 93 ? -23.730 3.017 52.870 1.00 54.38 93 LEU A O 1
ATOM 724 N N . LEU A 1 94 ? -22.050 2.301 51.573 1.00 52.25 94 LEU A N 1
ATOM 725 C CA . LEU A 1 94 ? -21.368 1.535 52.626 1.00 52.25 94 LEU A CA 1
ATOM 726 C C . LEU A 1 94 ? -20.452 2.396 53.515 1.00 52.25 94 LEU A C 1
ATOM 728 O O . LEU A 1 94 ? -19.995 1.924 54.552 1.00 52.25 94 LEU A O 1
ATOM 732 N N . PHE A 1 95 ? -20.183 3.639 53.105 1.00 54.75 95 PHE A N 1
ATOM 733 C CA . PHE A 1 95 ? -19.373 4.623 53.832 1.00 54.75 95 PHE A CA 1
ATOM 734 C C . PHE A 1 95 ? -20.178 5.873 54.254 1.00 54.75 95 PHE A C 1
ATOM 736 O O . PHE A 1 95 ? -19.580 6.912 54.536 1.00 54.75 95 PHE A O 1
ATOM 743 N N . SER A 1 96 ? -21.514 5.777 54.303 1.00 49.19 96 SER A N 1
ATOM 744 C CA . SER A 1 96 ? -22.419 6.803 54.849 1.00 49.19 96 SER A CA 1
ATOM 745 C C . SER A 1 96 ? -23.065 6.357 56.153 1.00 49.19 96 SER A C 1
ATOM 747 O O . SER A 1 96 ? -23.205 5.135 56.365 1.00 49.19 96 SER A O 1
#

Secondary structure (DSSP, 8-state):
-----GGGSS---SPPPTTT--TT------TTPPTTS-----SEEE-SSSS-SEEE-GGGS----PPPHHHHHH-S--SS----HHHHHHHHHTT-

InterPro domains:
  IPR019189 Large ribosomal subunit protein mL41 [PF09809] (13-72)
  IPR019189 Large ribosomal subunit protein mL41 [PT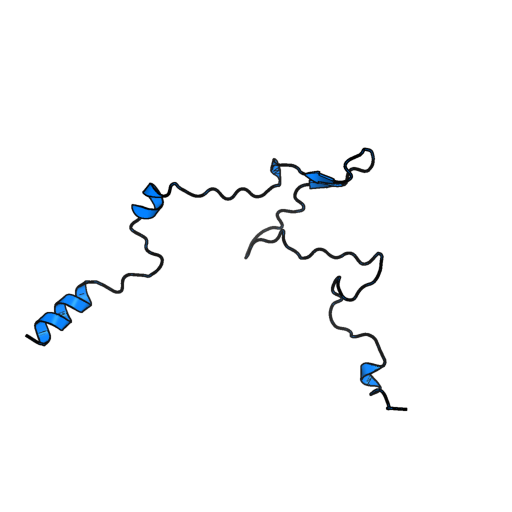HR21338] (10-67)